Protein AF-A0A7L1SG15-F1 (afdb_monomer_lite)

Structure (mmCIF, N/CA/C/O backbone):
data_AF-A0A7L1SG15-F1
#
_entry.id   AF-A0A7L1SG15-F1
#
loop_
_atom_site.group_PDB
_atom_site.id
_atom_site.type_symbol
_atom_site.label_atom_id
_atom_site.label_alt_id
_atom_site.label_comp_id
_atom_site.label_asym_id
_atom_site.label_entity_id
_atom_site.label_seq_id
_atom_site.pdbx_PDB_ins_code
_atom_site.Cartn_x
_atom_site.Cartn_y
_atom_site.Cartn_z
_atom_site.occupancy
_atom_site.B_iso_or_equiv
_atom_site.auth_seq_id
_atom_site.auth_comp_id
_atom_site.auth_asym_id
_atom_site.auth_atom_id
_atom_site.pdbx_PDB_model_num
ATOM 1 N N . ALA A 1 1 ? 4.003 -1.859 -0.539 1.00 95.12 1 ALA A N 1
ATOM 2 C CA . ALA A 1 1 ? 4.313 -2.321 0.834 1.00 95.12 1 ALA A CA 1
ATOM 3 C C . ALA A 1 1 ? 3.492 -1.570 1.884 1.00 95.12 1 ALA A C 1
ATOM 5 O O . ALA A 1 1 ? 2.631 -2.193 2.490 1.00 95.12 1 ALA A O 1
ATOM 6 N N . ILE A 1 2 ? 3.671 -0.248 2.038 1.00 97.50 2 ILE A N 1
ATOM 7 C CA . ILE A 1 2 ? 2.930 0.575 3.025 1.00 97.50 2 ILE A CA 1
ATOM 8 C C . ILE A 1 2 ? 1.408 0.442 2.865 1.00 97.50 2 ILE A C 1
ATOM 10 O O . ILE A 1 2 ? 0.718 0.195 3.848 1.00 97.50 2 ILE A O 1
ATOM 14 N N . TYR A 1 3 ? 0.892 0.520 1.632 1.00 96.25 3 TYR A N 1
ATOM 15 C CA . TYR A 1 3 ? -0.536 0.324 1.345 1.00 96.25 3 TYR A CA 1
ATOM 16 C C . TYR A 1 3 ? -1.080 -1.002 1.893 1.00 96.25 3 TYR A C 1
ATOM 18 O O . TYR A 1 3 ? -2.031 -1.007 2.672 1.00 96.25 3 TYR A O 1
ATOM 26 N N . LEU A 1 4 ? -0.439 -2.121 1.536 1.00 96.06 4 LEU A N 1
ATOM 27 C CA . LEU A 1 4 ? -0.839 -3.454 1.989 1.00 96.06 4 LEU A CA 1
ATOM 28 C C . LEU A 1 4 ? -0.714 -3.591 3.510 1.00 96.06 4 LEU A C 1
ATOM 30 O O . LEU A 1 4 ? -1.633 -4.099 4.138 1.00 96.06 4 LEU A O 1
ATOM 34 N N . ALA A 1 5 ? 0.351 -3.063 4.124 1.00 96.69 5 ALA A N 1
ATOM 35 C CA . ALA A 1 5 ? 0.502 -3.041 5.581 1.00 96.69 5 ALA A CA 1
ATOM 36 C C . ALA A 1 5 ? -0.634 -2.257 6.263 1.00 96.69 5 ALA A C 1
ATOM 38 O O . ALA A 1 5 ? -1.230 -2.733 7.228 1.00 96.69 5 ALA A O 1
ATOM 39 N N . LYS A 1 6 ? -0.991 -1.083 5.731 1.00 96.25 6 LYS A N 1
ATOM 40 C CA . LYS A 1 6 ? -2.101 -0.262 6.231 1.00 96.25 6 LYS A CA 1
ATOM 41 C C . LYS A 1 6 ? -3.442 -0.980 6.075 1.00 96.25 6 LYS A C 1
ATOM 43 O O . LYS A 1 6 ? -4.231 -1.015 7.020 1.00 96.25 6 LYS A O 1
ATOM 48 N N . LYS A 1 7 ? -3.692 -1.587 4.909 1.00 94.44 7 LYS A N 1
ATOM 49 C CA . LYS A 1 7 ? -4.891 -2.395 4.632 1.00 94.44 7 LYS A CA 1
ATOM 50 C C . LYS A 1 7 ? -4.985 -3.580 5.598 1.00 94.44 7 LYS A C 1
ATOM 52 O O . LYS A 1 7 ? -6.051 -3.800 6.174 1.00 94.44 7 LYS A O 1
ATOM 57 N N . ASN A 1 8 ? -3.862 -4.256 5.843 1.00 93.31 8 ASN A N 1
ATOM 58 C CA . ASN A 1 8 ? -3.742 -5.384 6.763 1.00 93.31 8 ASN A CA 1
ATOM 59 C C . ASN A 1 8 ? -4.101 -4.992 8.208 1.00 93.31 8 ASN A C 1
ATOM 61 O O . ASN A 1 8 ? -4.914 -5.660 8.845 1.00 93.31 8 ASN A O 1
ATOM 65 N N . ILE A 1 9 ? -3.577 -3.857 8.696 1.00 92.50 9 ILE A N 1
ATOM 66 C CA . ILE A 1 9 ? -3.912 -3.294 10.018 1.00 92.50 9 ILE A CA 1
ATOM 67 C C . ILE A 1 9 ? -5.406 -2.955 10.103 1.00 92.50 9 ILE A C 1
ATOM 69 O O . ILE A 1 9 ? -6.085 -3.317 11.064 1.00 92.50 9 ILE A O 1
ATOM 73 N N . LYS A 1 10 ? -5.935 -2.258 9.091 1.00 88.69 10 LYS A N 1
ATOM 74 C CA . LYS A 1 10 ? -7.320 -1.771 9.069 1.00 88.69 10 LYS A CA 1
ATOM 75 C C . LYS A 1 10 ? -8.345 -2.904 9.060 1.00 88.69 10 LYS A C 1
ATOM 77 O O . LYS A 1 10 ? -9.372 -2.794 9.724 1.00 88.69 10 LYS A O 1
ATOM 82 N N . ARG A 1 11 ? -8.086 -3.968 8.294 1.00 85.50 11 ARG A N 1
ATOM 83 C CA . ARG A 1 11 ? -9.008 -5.100 8.114 1.00 85.50 11 ARG A CA 1
ATOM 84 C C . ARG A 1 11 ? -8.625 -6.343 8.923 1.00 85.50 11 ARG A C 1
ATOM 86 O O . ARG A 1 11 ? -9.121 -7.419 8.618 1.00 85.50 11 ARG A O 1
ATOM 93 N N . LYS A 1 12 ? -7.765 -6.204 9.939 1.00 83.62 12 LYS A N 1
ATOM 94 C CA . LYS A 1 12 ? -7.352 -7.293 10.844 1.00 83.62 12 LYS A CA 1
ATOM 95 C C . LYS A 1 12 ? -6.915 -8.576 10.108 1.00 83.62 12 LYS A C 1
ATOM 97 O O . LYS A 1 12 ? -7.367 -9.659 10.459 1.00 83.62 12 LYS A O 1
ATOM 102 N N . GLY A 1 13 ? -6.074 -8.469 9.080 1.00 76.81 13 GLY A N 1
ATOM 103 C CA . GLY A 1 13 ? -5.598 -9.657 8.350 1.00 76.81 13 GLY A CA 1
ATOM 104 C C . GLY A 1 13 ? -6.328 -9.982 7.046 1.00 76.81 13 GLY A C 1
ATOM 105 O O . GLY A 1 13 ? -5.902 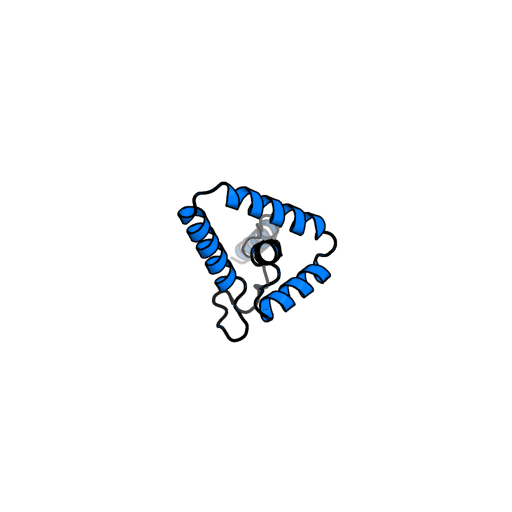-10.881 6.327 1.00 76.81 13 GLY A O 1
ATOM 106 N N . ILE A 1 14 ? -7.415 -9.278 6.708 1.00 85.56 14 ILE A N 1
ATOM 107 C CA . ILE A 1 14 ? -8.185 -9.576 5.491 1.00 85.56 14 ILE A CA 1
ATOM 108 C C . 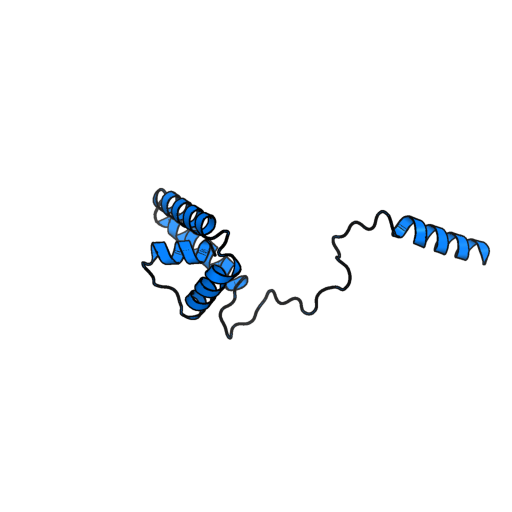ILE A 1 14 ? -7.560 -8.860 4.283 1.00 85.56 14 ILE A C 1
ATOM 110 O O . ILE A 1 14 ? -7.888 -7.707 3.973 1.00 85.56 14 ILE A O 1
ATOM 114 N N . LEU A 1 15 ? -6.658 -9.574 3.615 1.00 90.75 15 LEU A N 1
ATOM 115 C CA . LEU A 1 15 ? -6.123 -9.287 2.283 1.00 90.75 15 LEU A CA 1
ATOM 116 C C . LEU A 1 15 ? -6.643 -10.333 1.287 1.00 90.75 15 LEU A C 1
ATOM 118 O O . LEU A 1 15 ? -6.926 -11.468 1.673 1.00 90.75 15 LEU A O 1
ATOM 122 N N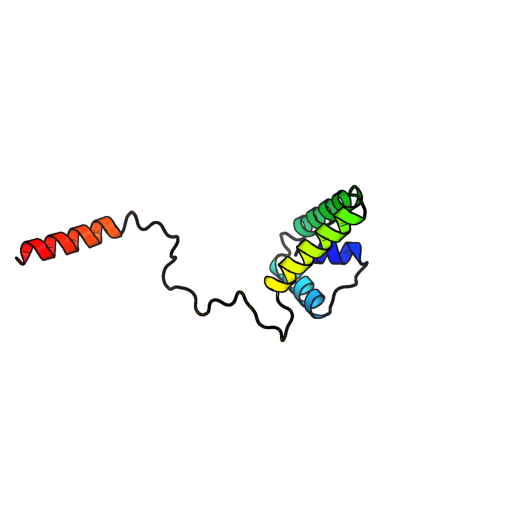 . GLU A 1 16 ? -6.772 -9.946 0.020 1.00 91.38 16 GLU A N 1
ATOM 123 C CA . GLU A 1 16 ? -7.059 -10.881 -1.076 1.00 91.38 16 GLU A CA 1
ATOM 124 C C . GLU A 1 16 ? -5.839 -11.808 -1.285 1.00 91.38 16 GLU A C 1
ATOM 126 O O . GLU A 1 16 ? -4.727 -11.456 -0.890 1.00 91.38 16 GLU A O 1
ATOM 131 N N . GLU A 1 17 ? -6.008 -13.008 -1.853 1.00 91.88 17 GLU A N 1
ATOM 132 C CA . GLU A 1 17 ? -4.928 -14.018 -1.854 1.00 91.88 17 GLU A CA 1
ATOM 133 C C . GLU A 1 17 ? -3.668 -13.530 -2.586 1.00 91.88 17 GLU A C 1
ATOM 135 O O . GLU A 1 17 ? -2.577 -13.529 -2.016 1.00 91.88 17 GLU A O 1
ATOM 140 N N . TYR A 1 18 ? -3.839 -12.948 -3.777 1.00 91.88 18 TYR A N 1
ATOM 141 C CA . TYR A 1 18 ? -2.736 -12.327 -4.516 1.00 91.88 18 TYR A CA 1
ATOM 142 C C . TYR A 1 18 ? -2.086 -11.171 -3.734 1.00 91.88 18 TYR A C 1
ATOM 144 O O . TYR A 1 18 ? -0.888 -10.926 -3.850 1.00 91.88 18 TYR A O 1
ATOM 152 N N . GLU A 1 19 ? -2.839 -10.433 -2.912 1.00 94.12 19 GLU A N 1
ATOM 153 C CA . GLU A 1 19 ? -2.276 -9.362 -2.085 1.00 94.12 19 GLU A CA 1
ATOM 154 C C . GLU A 1 19 ? -1.433 -9.915 -0.935 1.00 94.12 19 GLU A C 1
ATOM 156 O O . GLU A 1 19 ? -0.438 -9.285 -0.569 1.00 94.12 19 GLU A O 1
ATOM 161 N N . LYS A 1 20 ? -1.802 -11.071 -0.366 1.00 93.94 20 LYS A N 1
ATOM 162 C CA . LYS A 1 20 ? -0.998 -11.752 0.661 1.00 93.94 20 LYS A CA 1
ATOM 163 C C . LYS A 1 20 ? 0.332 -12.215 0.086 1.00 93.94 20 LYS A C 1
ATOM 165 O O . LYS A 1 20 ? 1.370 -11.966 0.695 1.00 93.94 20 LYS A O 1
ATOM 170 N N . GLU A 1 21 ? 0.311 -12.826 -1.095 1.00 94.00 21 GLU A N 1
ATOM 171 C CA . GLU A 1 21 ? 1.522 -13.237 -1.808 1.00 94.00 21 GLU A CA 1
ATOM 172 C C . GLU A 1 21 ? 2.445 -12.037 -2.052 1.00 94.00 21 GLU A C 1
ATOM 174 O O . GLU A 1 21 ? 3.612 -12.053 -1.653 1.00 94.00 21 GLU A O 1
ATOM 179 N N . HIS A 1 22 ? 1.905 -10.937 -2.590 1.00 94.50 22 HIS A N 1
ATOM 180 C CA . HIS A 1 22 ? 2.666 -9.703 -2.786 1.00 94.50 22 HIS A CA 1
ATOM 181 C C . HIS A 1 22 ? 3.175 -9.104 -1.470 1.00 94.50 22 HIS A C 1
ATOM 183 O O . HIS A 1 22 ? 4.290 -8.583 -1.422 1.00 94.50 22 HIS A O 1
ATOM 189 N N . TYR A 1 23 ? 2.385 -9.149 -0.396 1.00 95.56 23 TYR A N 1
ATOM 190 C CA . TYR A 1 23 ? 2.794 -8.659 0.918 1.00 95.56 23 TYR A CA 1
ATOM 191 C C . TYR A 1 23 ? 3.982 -9.453 1.469 1.00 95.56 23 TYR A C 1
ATOM 193 O O . TYR A 1 23 ? 4.962 -8.848 1.908 1.00 95.56 23 TYR A O 1
ATOM 201 N N . ASN A 1 24 ? 3.927 -10.783 1.381 1.00 95.31 24 ASN A N 1
ATOM 202 C CA . ASN A 1 24 ? 4.993 -11.682 1.818 1.00 95.31 24 ASN A CA 1
ATOM 203 C C . ASN A 1 24 ? 6.258 -11.509 0.970 1.00 95.31 24 ASN A C 1
ATOM 205 O O . ASN A 1 24 ? 7.349 -11.357 1.521 1.00 95.31 24 ASN A O 1
ATOM 209 N N . MET A 1 25 ? 6.112 -11.431 -0.355 1.00 96.56 25 MET A N 1
ATOM 210 C CA . MET A 1 25 ? 7.216 -11.151 -1.275 1.00 96.56 25 MET A CA 1
ATOM 211 C C . MET A 1 25 ? 7.889 -9.813 -0.945 1.00 96.56 25 MET A C 1
ATOM 213 O O . MET A 1 25 ? 9.115 -9.723 -0.883 1.00 96.56 25 MET A O 1
ATOM 217 N N . LEU A 1 26 ? 7.105 -8.756 -0.709 1.00 96.88 26 LEU A N 1
ATOM 218 C CA . LEU A 1 26 ? 7.638 -7.447 -0.332 1.00 96.88 26 LEU A CA 1
ATOM 219 C C . LEU A 1 26 ? 8.341 -7.497 1.027 1.00 96.88 26 LEU A C 1
ATOM 221 O O . LEU A 1 26 ? 9.412 -6.910 1.160 1.00 96.88 26 LEU A O 1
ATOM 225 N N . ASN A 1 27 ? 7.779 -8.205 2.008 1.00 96.12 27 ASN A N 1
ATOM 226 C CA . ASN A 1 27 ? 8.408 -8.376 3.316 1.00 96.12 27 ASN A CA 1
ATOM 227 C C . ASN A 1 27 ? 9.789 -9.025 3.203 1.00 96.12 27 ASN A C 1
ATOM 229 O O . ASN A 1 27 ? 10.719 -8.579 3.862 1.00 96.12 27 ASN A O 1
ATOM 233 N N . GLN A 1 28 ? 9.943 -10.026 2.336 1.00 97.31 28 GLN A N 1
ATOM 234 C CA . GLN A 1 28 ? 11.235 -10.668 2.089 1.00 97.31 28 GLN A CA 1
ATOM 235 C C . GLN A 1 28 ? 12.189 -9.751 1.306 1.00 97.31 28 GLN A C 1
ATOM 237 O O . GLN A 1 28 ? 13.334 -9.560 1.707 1.00 97.31 28 GLN A O 1
ATOM 242 N N . LYS A 1 29 ? 11.717 -9.126 0.218 1.00 97.56 29 LYS A N 1
ATOM 243 C CA . LYS A 1 29 ? 12.558 -8.346 -0.711 1.00 97.56 29 LYS A CA 1
ATOM 244 C C . LYS A 1 29 ? 13.098 -7.044 -0.116 1.00 97.56 29 LYS A C 1
ATOM 246 O O . LYS A 1 29 ? 14.212 -6.641 -0.435 1.00 97.56 29 LYS A O 1
ATOM 251 N N . ILE A 1 30 ? 12.308 -6.359 0.710 1.00 96.94 30 ILE A N 1
ATOM 252 C CA . ILE A 1 30 ? 12.681 -5.073 1.324 1.00 96.94 30 ILE A CA 1
ATOM 253 C C . ILE A 1 30 ? 12.650 -5.136 2.854 1.00 96.94 30 ILE A C 1
ATOM 255 O O . ILE A 1 30 ? 12.336 -4.142 3.513 1.00 96.94 30 ILE A O 1
ATOM 259 N N . ASN A 1 31 ? 12.991 -6.299 3.420 1.00 97.06 31 ASN A N 1
ATOM 260 C CA . ASN A 1 31 ? 12.923 -6.555 4.860 1.00 97.06 31 ASN A CA 1
ATOM 261 C C . ASN A 1 31 ? 13.697 -5.525 5.697 1.00 97.06 31 ASN A C 1
ATOM 263 O O . ASN A 1 31 ? 13.204 -5.036 6.706 1.00 97.06 31 ASN A O 1
ATOM 267 N N . TYR A 1 32 ? 14.867 -5.108 5.216 1.00 97.81 32 TYR A N 1
ATOM 268 C CA . TYR A 1 32 ? 15.719 -4.104 5.859 1.00 97.81 32 TYR A CA 1
ATOM 269 C C . TYR A 1 32 ? 15.051 -2.727 6.061 1.00 97.81 32 TYR A C 1
ATOM 271 O O . TYR A 1 32 ? 15.537 -1.917 6.844 1.00 97.81 32 TYR A O 1
ATOM 279 N N . LYS A 1 33 ? 13.940 -2.439 5.366 1.00 97.88 33 LYS A N 1
ATOM 280 C CA . LYS A 1 33 ? 13.118 -1.226 5.542 1.00 97.88 33 LYS A CA 1
ATOM 281 C C . LYS A 1 33 ? 11.754 -1.523 6.166 1.00 97.88 33 LYS A C 1
ATOM 283 O O . LYS A 1 33 ? 10.880 -0.654 6.168 1.00 97.88 33 LYS A O 1
ATOM 288 N N . TRP A 1 34 ? 11.522 -2.737 6.659 1.00 97.44 34 TRP A N 1
ATOM 289 C CA . TRP A 1 34 ? 10.186 -3.162 7.062 1.00 97.44 34 TRP A CA 1
ATOM 290 C C . TRP A 1 34 ? 9.658 -2.397 8.274 1.00 97.44 34 TRP A C 1
ATOM 292 O O . TRP A 1 34 ? 8.492 -2.005 8.282 1.00 97.44 34 TRP A O 1
ATOM 302 N N . ASP A 1 35 ? 10.519 -2.064 9.233 1.00 97.69 35 ASP A N 1
ATOM 303 C CA . ASP A 1 35 ? 10.131 -1.229 10.375 1.00 97.69 35 ASP A CA 1
ATOM 304 C C . ASP A 1 35 ? 9.601 0.136 9.928 1.00 97.69 35 ASP A C 1
ATOM 306 O O . ASP A 1 35 ? 8.557 0.589 10.402 1.00 97.69 35 ASP A O 1
ATOM 310 N N . PHE A 1 36 ? 10.249 0.753 8.934 1.00 98.25 36 PHE A N 1
ATOM 311 C CA . PHE A 1 36 ? 9.770 1.991 8.323 1.00 98.25 36 PHE A CA 1
ATOM 312 C C . PHE A 1 36 ? 8.414 1.796 7.630 1.00 98.25 36 PHE A C 1
ATOM 314 O O . PHE A 1 36 ? 7.508 2.612 7.796 1.00 98.25 36 PHE A O 1
ATOM 321 N N . VAL A 1 37 ? 8.231 0.691 6.898 1.00 98.19 37 VAL A N 1
ATOM 322 C CA . VAL A 1 37 ? 6.950 0.351 6.251 1.00 98.19 37 VAL A CA 1
ATOM 323 C C . VAL A 1 37 ? 5.819 0.252 7.280 1.00 98.19 37 VAL A C 1
ATOM 325 O O . VAL A 1 37 ? 4.738 0.805 7.061 1.00 98.19 37 VAL A O 1
ATOM 328 N N . ILE A 1 38 ? 6.057 -0.432 8.402 1.00 97.56 38 ILE A N 1
ATOM 329 C CA . ILE A 1 38 ? 5.072 -0.602 9.475 1.00 97.56 38 ILE A CA 1
ATOM 330 C C . ILE A 1 38 ? 4.808 0.719 10.202 1.00 97.56 38 ILE A C 1
ATOM 332 O O . ILE A 1 38 ? 3.647 1.036 10.477 1.00 97.56 38 ILE A O 1
ATOM 336 N N . MET A 1 39 ? 5.850 1.502 10.488 1.00 98.12 39 MET A N 1
ATOM 337 C CA . MET A 1 39 ? 5.736 2.826 11.104 1.00 98.12 39 MET A CA 1
ATOM 338 C C . MET A 1 39 ? 4.843 3.744 10.261 1.00 98.12 39 MET A C 1
ATOM 340 O O . MET A 1 39 ? 3.837 4.249 10.761 1.00 98.12 39 MET A O 1
ATOM 344 N N . GLN A 1 40 ? 5.134 3.858 8.963 1.00 98.25 40 GLN A N 1
ATOM 345 C CA . GLN A 1 40 ? 4.355 4.670 8.028 1.00 98.25 40 GLN A CA 1
ATOM 346 C C . GLN A 1 40 ? 2.909 4.181 7.887 1.00 98.25 40 GLN A C 1
ATOM 348 O O . GLN A 1 40 ? 1.972 4.981 7.872 1.00 98.25 40 GLN A O 1
ATOM 353 N N . ALA A 1 41 ? 2.688 2.865 7.834 1.00 97.19 41 ALA A N 1
ATOM 354 C CA . ALA A 1 41 ? 1.340 2.306 7.764 1.00 97.19 41 ALA A CA 1
ATOM 355 C C . ALA A 1 41 ? 0.498 2.646 9.007 1.00 97.19 41 ALA A C 1
ATOM 357 O O . ALA A 1 41 ? -0.678 2.999 8.881 1.00 97.19 41 ALA A O 1
ATOM 358 N N . LYS A 1 42 ? 1.096 2.569 10.204 1.00 96.94 42 LYS A N 1
ATOM 359 C CA . LYS A 1 42 ? 0.444 2.938 11.471 1.00 96.94 42 LYS A CA 1
ATOM 360 C C . LYS A 1 42 ? 0.135 4.432 11.532 1.00 96.94 42 LYS A C 1
ATOM 362 O O . LYS A 1 42 ? -0.973 4.799 11.923 1.00 96.94 42 LYS A O 1
ATOM 367 N N . GLU A 1 43 ? 1.080 5.271 11.122 1.00 97.12 43 GLU A N 1
ATOM 368 C CA . GLU A 1 43 ? 0.928 6.726 11.094 1.00 97.12 43 GLU A CA 1
ATOM 369 C C . GLU A 1 43 ? -0.211 7.154 10.159 1.00 97.12 43 GLU A C 1
ATOM 371 O O . GLU A 1 43 ? -1.150 7.826 10.591 1.00 97.12 43 GLU A O 1
ATOM 376 N N . GLN A 1 44 ? -0.219 6.661 8.914 1.00 95.88 44 GLN A N 1
ATOM 377 C CA . GLN A 1 44 ? -1.301 6.935 7.963 1.00 95.88 44 GLN A CA 1
ATOM 378 C C . GLN A 1 44 ? -2.658 6.419 8.455 1.00 95.88 44 GLN A C 1
ATOM 380 O O . GLN A 1 44 ? -3.682 7.077 8.259 1.00 95.88 44 GLN A O 1
ATOM 385 N N . TYR A 1 45 ? -2.688 5.246 9.099 1.00 94.25 45 TYR A N 1
ATOM 386 C CA . TYR A 1 45 ? -3.919 4.711 9.677 1.00 94.25 45 TYR A CA 1
ATOM 387 C C . TYR A 1 45 ? -4.448 5.596 10.812 1.00 94.25 45 TYR A C 1
ATOM 389 O O . TYR A 1 45 ? -5.654 5.833 10.880 1.00 94.25 45 TYR A O 1
ATOM 397 N N . LYS A 1 46 ? -3.567 6.110 11.680 1.00 95.31 46 LYS A N 1
ATOM 398 C CA . LYS A 1 46 ? -3.932 7.033 12.763 1.00 95.31 46 LYS A CA 1
ATOM 399 C C . LYS A 1 46 ? -4.472 8.352 12.204 1.00 95.31 46 LYS A C 1
ATOM 401 O O . LYS A 1 46 ? -5.603 8.701 12.529 1.00 95.31 46 LYS A O 1
ATOM 406 N N . ALA A 1 47 ? -3.745 8.994 11.290 1.00 94.12 47 ALA A N 1
ATOM 407 C CA . ALA A 1 47 ? -4.171 10.239 10.643 1.00 94.12 47 ALA A CA 1
ATOM 408 C C . ALA A 1 47 ? -5.507 10.082 9.890 1.00 94.12 47 ALA A C 1
ATOM 410 O O . ALA A 1 47 ? -6.368 10.959 9.901 1.00 94.12 47 ALA A O 1
ATOM 411 N N . GLY A 1 48 ? -5.738 8.921 9.269 1.00 91.88 48 GLY A N 1
ATOM 412 C CA . GLY A 1 48 ? -7.015 8.612 8.627 1.00 91.88 48 GLY A CA 1
ATOM 413 C C . GLY A 1 48 ? -8.205 8.582 9.595 1.00 91.88 48 GLY A C 1
ATOM 414 O O . GLY A 1 48 ? -9.323 8.898 9.183 1.00 91.88 48 GLY A O 1
ATOM 415 N N . LYS A 1 49 ? -7.995 8.235 10.876 1.00 91.50 49 LYS A N 1
ATOM 416 C CA . LYS A 1 49 ? -9.071 8.194 11.881 1.00 91.50 49 LYS A CA 1
ATOM 417 C C . LYS A 1 49 ? -9.553 9.568 12.327 1.00 91.50 49 LYS A C 1
ATOM 419 O O . LYS A 1 49 ? -10.701 9.662 12.755 1.00 91.50 49 LYS A O 1
ATOM 424 N N . GLU A 1 50 ? -8.717 10.589 12.202 1.00 93.12 50 GLU A N 1
ATOM 425 C CA . GLU A 1 50 ? -9.038 11.971 12.575 1.00 93.12 50 GLU A CA 1
ATOM 426 C C . GLU A 1 50 ? -9.955 12.646 11.538 1.00 93.12 50 GLU A C 1
ATOM 428 O O . GLU A 1 50 ? -10.610 13.642 11.830 1.00 93.12 50 GLU A O 1
ATOM 433 N N . ARG A 1 51 ? -10.072 12.070 10.332 1.00 93.25 51 ARG A N 1
ATOM 434 C CA . ARG A 1 51 ? -10.935 12.579 9.255 1.00 93.25 51 ARG A CA 1
ATOM 435 C C . ARG A 1 51 ? -12.394 12.152 9.401 1.00 93.25 51 ARG A C 1
ATOM 437 O O . ARG A 1 51 ? -12.695 11.064 9.910 1.00 93.25 51 ARG A O 1
ATOM 444 N N . LYS A 1 52 ? -13.299 12.955 8.827 1.00 95.88 52 LYS A N 1
ATOM 445 C CA . LYS A 1 52 ? -14.723 12.618 8.669 1.00 95.88 52 LYS A CA 1
ATOM 446 C C . LYS A 1 52 ? -14.886 11.310 7.886 1.00 95.88 52 LYS A C 1
ATOM 448 O O . LYS A 1 52 ? -14.063 10.955 7.042 1.00 95.88 52 LYS A O 1
ATOM 453 N N . LYS A 1 53 ? -15.971 10.578 8.162 1.00 93.81 53 LYS A N 1
ATOM 454 C CA . LYS A 1 53 ? -16.240 9.260 7.556 1.00 93.81 53 LYS A CA 1
ATOM 455 C C . LYS A 1 53 ? -16.286 9.315 6.024 1.00 93.81 53 LYS A C 1
ATOM 457 O O . LYS A 1 53 ? -15.723 8.430 5.386 1.00 93.81 53 LYS A O 1
ATOM 462 N N . ALA A 1 54 ? -16.929 10.342 5.464 1.00 95.31 54 ALA A N 1
ATOM 463 C CA . ALA A 1 54 ? -17.039 10.532 4.019 1.00 95.31 54 ALA A CA 1
ATOM 464 C C . ALA A 1 54 ? -15.659 10.721 3.369 1.00 95.31 54 ALA A C 1
ATOM 466 O O . ALA A 1 54 ? -15.295 9.950 2.486 1.00 95.31 54 ALA A O 1
ATOM 467 N N . ASP A 1 55 ? -14.855 11.654 3.886 1.00 94.56 55 ASP A N 1
ATOM 468 C CA . ASP A 1 55 ? -13.508 11.935 3.371 1.00 94.56 55 ASP A CA 1
ATOM 469 C C . ASP A 1 55 ? -12.602 10.707 3.453 1.00 94.56 55 ASP A C 1
ATOM 471 O O . ASP A 1 55 ? -11.871 10.387 2.520 1.00 94.56 55 ASP A O 1
ATOM 475 N N . ARG A 1 56 ? -12.675 9.973 4.569 1.00 94.12 56 ARG A N 1
ATOM 476 C CA . ARG A 1 56 ? -11.916 8.734 4.753 1.00 94.12 56 ARG A CA 1
ATOM 477 C C . ARG A 1 56 ? -12.265 7.701 3.686 1.00 94.12 56 ARG A C 1
ATOM 479 O O . ARG A 1 56 ? -11.358 7.130 3.094 1.00 94.12 56 ARG A O 1
ATOM 486 N N . TYR A 1 57 ? -13.557 7.491 3.433 1.00 93.00 57 TYR A N 1
ATOM 487 C CA . TYR A 1 57 ? -14.022 6.555 2.412 1.00 93.00 57 TYR A CA 1
ATOM 488 C C . TYR A 1 57 ? -13.581 6.984 1.008 1.00 93.00 57 TYR A C 1
ATOM 490 O O . TYR A 1 57 ? -13.053 6.161 0.266 1.00 93.00 57 TYR A O 1
ATOM 498 N N . ALA A 1 58 ? -13.716 8.270 0.672 1.00 96.19 58 ALA A N 1
ATOM 499 C CA . ALA A 1 58 ? -13.272 8.805 -0.613 1.00 96.19 58 ALA A CA 1
ATOM 500 C C . ALA A 1 58 ? -11.764 8.587 -0.837 1.00 96.19 58 ALA A C 1
ATOM 502 O O . ALA A 1 58 ? -11.365 8.076 -1.883 1.00 96.19 58 ALA A O 1
ATOM 503 N N . LEU A 1 59 ? -10.934 8.889 0.168 1.00 94.75 59 LEU A N 1
ATOM 504 C CA . LEU A 1 59 ? -9.483 8.680 0.111 1.00 94.75 59 LEU A CA 1
ATOM 505 C C . LEU A 1 59 ? -9.108 7.194 0.006 1.00 94.75 59 LEU A C 1
ATOM 507 O O . LEU A 1 59 ? -8.224 6.837 -0.769 1.00 94.75 59 LEU A O 1
ATOM 511 N N . ASP A 1 60 ? -9.787 6.316 0.751 1.00 92.56 60 ASP A N 1
ATOM 512 C CA . ASP A 1 60 ? -9.575 4.867 0.656 1.00 92.56 60 ASP A CA 1
ATOM 513 C C . ASP A 1 60 ? -9.914 4.335 -0.749 1.00 92.56 60 ASP A C 1
ATOM 515 O O . ASP A 1 60 ? -9.205 3.477 -1.281 1.00 92.56 60 ASP A O 1
ATOM 519 N N . CYS A 1 61 ? -10.998 4.833 -1.352 1.00 94.62 61 CYS A N 1
ATOM 520 C CA . CYS A 1 61 ? -11.406 4.485 -2.712 1.00 94.62 61 CYS A CA 1
ATOM 521 C C . CYS A 1 61 ? -10.396 4.979 -3.748 1.00 94.62 61 CYS A C 1
ATOM 523 O O . CYS A 1 61 ? -10.010 4.208 -4.625 1.00 94.62 61 CYS A O 1
ATOM 525 N N .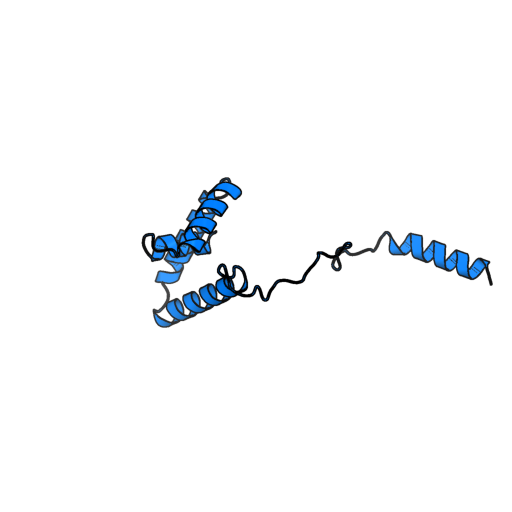 GLN A 1 62 ? -9.933 6.224 -3.624 1.00 96.38 62 GLN A N 1
ATOM 526 C CA . GLN A 1 62 ? -8.918 6.798 -4.505 1.00 96.38 62 GLN A CA 1
ATOM 527 C C . GLN A 1 62 ? -7.616 5.990 -4.457 1.00 96.38 62 GLN A C 1
ATOM 529 O O . GLN A 1 62 ? -7.071 5.615 -5.493 1.00 96.38 62 GLN A O 1
ATOM 534 N N . GLU A 1 63 ? -7.140 5.671 -3.253 1.00 95.31 63 GLU A N 1
ATOM 535 C CA . GLU A 1 63 ? -5.924 4.885 -3.078 1.00 95.31 63 GLU A CA 1
ATOM 536 C C . GLU A 1 63 ? -6.091 3.464 -3.634 1.00 95.31 63 GLU A C 1
ATOM 538 O O . GLU A 1 63 ? -5.204 2.968 -4.328 1.00 95.31 63 GLU A O 1
ATOM 543 N N . ARG A 1 64 ? -7.239 2.811 -3.395 1.00 92.81 64 ARG A N 1
ATOM 544 C CA . ARG A 1 64 ? -7.532 1.495 -3.987 1.00 92.81 64 ARG A CA 1
ATOM 545 C C . ARG A 1 64 ? -7.534 1.554 -5.516 1.00 92.81 64 ARG A C 1
ATOM 547 O O . ARG A 1 64 ? -6.948 0.670 -6.133 1.00 92.81 64 ARG A O 1
ATOM 554 N N . ALA A 1 65 ? -8.154 2.567 -6.119 1.00 93.88 65 ALA A N 1
ATOM 555 C CA . ALA A 1 65 ? -8.190 2.726 -7.572 1.00 93.88 65 ALA A CA 1
ATOM 556 C C . ALA A 1 65 ? -6.782 2.891 -8.165 1.00 93.88 65 ALA A C 1
ATOM 558 O O . ALA A 1 65 ? -6.452 2.231 -9.147 1.00 93.88 65 ALA A O 1
ATOM 559 N N . TYR A 1 66 ? -5.923 3.688 -7.522 1.00 95.56 66 TYR A N 1
ATOM 560 C CA . TYR A 1 66 ? -4.524 3.837 -7.931 1.00 95.56 66 TYR A CA 1
ATOM 561 C C . TYR A 1 66 ? -3.783 2.490 -7.955 1.00 95.56 66 TYR A C 1
ATOM 563 O O . TYR A 1 66 ? -3.119 2.163 -8.942 1.00 95.56 66 TYR A O 1
ATOM 571 N N . TRP A 1 67 ? -3.913 1.685 -6.894 1.00 94.75 67 TRP A N 1
ATOM 572 C CA . TRP A 1 67 ? -3.219 0.397 -6.813 1.00 94.75 67 TRP A CA 1
ATOM 573 C C . TRP A 1 67 ? -3.781 -0.661 -7.759 1.00 94.75 67 TRP A C 1
ATOM 575 O O . TRP A 1 67 ? -3.003 -1.486 -8.219 1.00 94.75 67 TRP A O 1
ATOM 585 N N . LEU A 1 68 ? -5.072 -0.621 -8.098 1.00 92.38 68 LEU A N 1
ATOM 586 C CA . LEU A 1 68 ? -5.646 -1.526 -9.102 1.00 92.38 68 LEU A CA 1
ATOM 587 C C . LEU A 1 68 ? -5.045 -1.313 -10.496 1.00 92.38 68 LEU A C 1
ATOM 589 O O . LEU A 1 68 ? -4.918 -2.279 -11.234 1.00 92.38 68 LEU A O 1
ATOM 593 N N . VAL A 1 69 ? -4.658 -0.080 -10.837 1.00 93.00 69 VAL A N 1
ATOM 594 C CA . VAL A 1 69 ? -3.996 0.233 -12.116 1.00 93.00 69 VAL A CA 1
ATOM 595 C C . VAL A 1 69 ? -2.496 -0.056 -12.057 1.00 93.00 69 VAL A C 1
ATOM 597 O O . VAL A 1 69 ? -1.925 -0.560 -13.010 1.00 93.00 69 VAL A O 1
ATOM 600 N N . ASN A 1 70 ? -1.836 0.265 -10.940 1.00 92.75 70 ASN A N 1
ATOM 601 C CA . ASN A 1 70 ? -0.377 0.132 -10.830 1.00 92.75 70 ASN A CA 1
ATOM 602 C C . ASN A 1 70 ? 0.088 -1.280 -10.451 1.00 92.75 70 ASN A C 1
ATOM 604 O O . ASN A 1 70 ? 1.264 -1.607 -10.604 1.00 92.75 70 ASN A O 1
ATOM 608 N N . ARG A 1 71 ? -0.783 -2.085 -9.843 1.00 91.69 71 ARG A N 1
ATOM 609 C CA . ARG A 1 71 ? -0.521 -3.451 -9.370 1.00 91.69 71 ARG A CA 1
ATOM 610 C C . ARG A 1 71 ? -1.747 -4.304 -9.678 1.00 91.69 71 ARG A C 1
ATOM 612 O O . ARG A 1 71 ? -2.458 -4.756 -8.778 1.00 91.69 71 ARG A O 1
ATOM 619 N N . THR A 1 72 ? -1.994 -4.437 -10.973 1.00 89.56 72 THR A N 1
ATOM 620 C CA . THR A 1 72 ? -3.132 -5.125 -11.576 1.00 89.56 72 THR A CA 1
ATOM 621 C C . THR A 1 72 ? -3.255 -6.553 -11.030 1.00 89.56 72 THR A C 1
ATOM 623 O O . THR A 1 72 ? -2.243 -7.253 -10.928 1.00 89.56 72 THR A O 1
ATOM 626 N N . PRO A 1 73 ? -4.460 -7.007 -10.632 1.00 90.50 73 PRO A N 1
ATOM 627 C CA . PRO A 1 73 ? -4.659 -8.385 -10.200 1.00 90.50 73 PRO A CA 1
ATOM 628 C C . PRO A 1 73 ? -4.280 -9.397 -11.293 1.00 90.50 73 PRO A C 1
ATOM 630 O O . PRO A 1 73 ? -4.411 -9.090 -12.481 1.00 90.50 73 PRO A O 1
ATOM 633 N N . PRO A 1 74 ? -3.871 -10.622 -10.918 1.00 90.44 74 PRO A N 1
ATOM 634 C CA . PRO A 1 74 ? -3.595 -11.680 -11.884 1.00 90.44 74 PRO A CA 1
ATOM 635 C C . PRO A 1 74 ? -4.793 -11.930 -12.813 1.00 90.44 74 PRO A C 1
ATOM 637 O O . PRO A 1 74 ? -5.932 -12.002 -12.354 1.00 90.44 74 PRO A O 1
ATOM 640 N N . GLY A 1 75 ? -4.536 -12.069 -14.116 1.00 89.94 75 GLY A N 1
ATOM 641 C CA . GLY A 1 75 ? -5.571 -12.312 -15.132 1.00 89.94 75 GLY A CA 1
ATOM 642 C C . GLY A 1 75 ? -6.260 -11.056 -15.681 1.00 89.94 75 GLY A C 1
ATOM 643 O O . GLY A 1 75 ? -7.105 -11.173 -16.565 1.00 89.94 75 GLY A O 1
ATOM 644 N N . MET A 1 76 ? -5.895 -9.866 -15.199 1.00 90.50 76 MET A N 1
ATOM 645 C CA . MET A 1 76 ? -6.371 -8.584 -15.726 1.00 90.50 76 MET A CA 1
ATOM 646 C C . MET A 1 76 ? -5.320 -7.950 -16.650 1.00 90.50 76 MET A C 1
ATOM 648 O O . MET A 1 76 ? -4.123 -8.165 -16.467 1.00 90.50 76 MET A O 1
ATOM 652 N N . LEU A 1 77 ? -5.763 -7.153 -17.629 1.00 90.62 77 LEU A N 1
ATOM 653 C CA . LEU A 1 77 ? -4.870 -6.431 -18.543 1.00 90.62 77 LEU A CA 1
ATOM 654 C C . LEU A 1 77 ? -4.034 -5.392 -17.782 1.00 90.62 77 LEU A C 1
ATOM 656 O O . LEU A 1 77 ? -4.597 -4.538 -17.092 1.00 90.62 77 LEU A O 1
ATOM 660 N N . ASP A 1 78 ? -2.712 -5.425 -17.957 1.00 91.88 78 ASP A N 1
ATOM 661 C CA . ASP A 1 78 ? -1.830 -4.372 -17.460 1.00 91.88 78 ASP A CA 1
ATOM 662 C C . ASP A 1 78 ? -1.817 -3.185 -18.432 1.00 91.88 78 ASP A C 1
ATOM 664 O O . ASP A 1 78 ? -1.152 -3.188 -19.463 1.00 91.88 78 ASP A O 1
ATOM 668 N N . VAL A 1 79 ? -2.581 -2.146 -18.096 1.00 91.50 79 VAL A N 1
ATOM 669 C CA . VAL A 1 79 ? -2.692 -0.926 -18.914 1.00 91.50 79 VAL A CA 1
ATOM 670 C C . VAL A 1 79 ? -1.387 -0.117 -18.922 1.00 91.50 79 VAL A C 1
ATOM 672 O O . VAL A 1 79 ? -1.204 0.740 -19.784 1.00 91.50 79 VAL A O 1
ATOM 675 N N . LEU A 1 80 ? -0.481 -0.360 -17.969 1.00 92.81 80 LEU A N 1
ATOM 676 C CA . LEU A 1 80 ? 0.806 0.330 -17.884 1.00 92.81 80 LEU A CA 1
ATOM 677 C C . LEU A 1 80 ? 1.932 -0.416 -18.609 1.00 92.81 80 LEU A C 1
ATOM 679 O O . LEU A 1 80 ? 3.064 0.072 -18.614 1.00 92.81 80 LEU A O 1
ATOM 683 N N . GLU A 1 81 ? 1.649 -1.565 -19.225 1.00 90.38 81 GLU A N 1
ATOM 684 C CA . GLU A 1 81 ? 2.628 -2.297 -20.021 1.00 90.38 81 GLU A CA 1
ATOM 685 C C . GLU A 1 81 ? 3.017 -1.476 -21.262 1.00 90.38 81 GLU A C 1
ATOM 687 O O . GLU A 1 81 ? 2.210 -1.229 -22.157 1.00 90.38 81 GLU A O 1
ATOM 692 N N . TYR A 1 82 ? 4.275 -1.029 -21.315 1.00 91.44 82 TYR A N 1
ATOM 693 C CA . TYR A 1 82 ? 4.807 -0.196 -22.402 1.00 91.44 82 TYR A CA 1
ATOM 694 C C . TYR A 1 82 ? 5.738 -0.965 -23.357 1.00 91.44 82 TYR A C 1
ATOM 696 O O . TYR A 1 82 ? 6.414 -0.363 -24.193 1.00 91.44 82 TYR A O 1
ATOM 704 N N . GLY A 1 83 ? 5.751 -2.297 -23.260 1.00 91.75 83 GLY A N 1
ATOM 705 C CA . GLY A 1 83 ? 6.581 -3.180 -24.073 1.00 91.75 83 GLY A CA 1
ATOM 706 C C . GLY A 1 83 ? 8.038 -3.230 -23.608 1.00 91.75 83 GLY A C 1
ATOM 707 O O . GLY A 1 83 ? 8.328 -3.233 -22.415 1.00 91.75 83 GLY A O 1
ATOM 708 N N . ILE A 1 84 ? 8.962 -3.321 -24.566 1.00 91.81 84 ILE A N 1
ATOM 709 C CA . ILE A 1 84 ? 10.397 -3.470 -24.290 1.00 91.81 84 ILE A CA 1
ATOM 710 C C . ILE A 1 84 ? 10.990 -2.128 -23.843 1.00 91.81 84 ILE A C 1
ATOM 712 O O . ILE A 1 84 ? 10.710 -1.081 -24.434 1.00 91.81 84 ILE A O 1
ATOM 716 N N . ASP A 1 85 ? 11.859 -2.176 -22.831 1.00 92.81 85 ASP A N 1
ATOM 717 C CA . ASP A 1 85 ? 12.611 -1.013 -22.366 1.00 92.81 85 ASP A CA 1
ATOM 718 C C . ASP A 1 85 ? 13.439 -0.375 -23.494 1.00 92.81 85 ASP A C 1
ATOM 720 O O . ASP A 1 85 ? 13.997 -1.039 -24.374 1.00 92.81 85 ASP A O 1
ATOM 724 N N . ARG A 1 86 ? 13.553 0.955 -23.461 1.00 89.50 86 ARG A N 1
ATOM 725 C CA . ARG A 1 86 ? 14.382 1.688 -24.423 1.00 89.50 86 ARG A CA 1
ATOM 726 C C . ARG A 1 86 ? 15.858 1.418 -24.142 1.00 89.50 86 ARG A C 1
ATOM 728 O O . ARG A 1 86 ? 16.305 1.530 -23.008 1.00 89.50 86 ARG A O 1
ATOM 735 N N . VAL A 1 87 ? 16.634 1.174 -25.199 1.00 90.19 87 VAL A N 1
ATOM 736 C CA . VAL A 1 87 ? 18.097 0.974 -25.112 1.00 90.19 87 VAL A CA 1
ATOM 737 C C . VAL A 1 87 ? 18.814 2.193 -24.521 1.00 90.19 87 VAL A C 1
ATOM 739 O O . VAL A 1 87 ? 19.838 2.059 -23.861 1.00 90.19 87 VAL A O 1
ATOM 742 N N . THR A 1 88 ? 18.282 3.393 -24.753 1.00 89.00 88 THR A N 1
ATOM 743 C CA . THR A 1 88 ? 18.812 4.638 -24.191 1.00 89.00 88 THR A CA 1
ATOM 744 C C . THR A 1 88 ? 17.747 5.337 -23.367 1.00 89.00 88 THR A C 1
ATOM 746 O O . THR A 1 88 ? 16.609 5.454 -23.832 1.00 89.00 88 THR A O 1
ATOM 749 N N . ASP A 1 89 ? 18.135 5.868 -22.208 1.00 89.00 89 ASP A N 1
ATOM 750 C CA . ASP A 1 89 ? 17.244 6.659 -21.365 1.00 89.00 89 ASP A CA 1
ATOM 751 C C . ASP A 1 89 ? 16.826 7.947 -22.104 1.00 89.00 89 ASP A C 1
ATOM 753 O O . ASP A 1 89 ? 17.679 8.771 -22.451 1.00 89.00 89 ASP A O 1
ATOM 757 N N . PRO A 1 90 ? 15.525 8.140 -22.392 1.00 88.50 90 PRO A N 1
ATOM 758 C CA . PRO A 1 90 ? 15.041 9.349 -23.050 1.00 88.50 90 PRO A CA 1
ATOM 759 C C . PRO A 1 90 ? 15.152 10.608 -22.180 1.00 88.50 90 PRO A C 1
ATOM 761 O O . PRO A 1 90 ? 15.062 11.708 -22.720 1.00 88.50 90 PRO A O 1
ATOM 764 N N . ASN A 1 91 ? 15.335 10.460 -20.865 1.00 90.06 91 ASN A N 1
ATOM 765 C CA . ASN A 1 91 ? 15.476 11.564 -19.916 1.00 90.06 91 ASN A CA 1
ATOM 766 C C . ASN A 1 91 ? 16.947 11.914 -19.628 1.00 90.06 91 ASN A C 1
ATOM 768 O O . ASN A 1 91 ? 17.218 12.877 -18.908 1.00 90.06 91 ASN A O 1
ATOM 772 N N . GLU A 1 92 ? 17.904 11.162 -20.182 1.00 87.06 92 GLU A N 1
ATOM 773 C CA . GLU A 1 92 ? 19.328 11.426 -19.996 1.00 87.06 92 GLU A CA 1
ATOM 774 C C . GLU A 1 92 ? 19.752 12.695 -20.750 1.00 87.06 92 GLU A C 1
ATOM 776 O O . GLU A 1 92 ? 19.608 12.816 -21.970 1.00 87.06 92 GLU A O 1
ATOM 781 N N . ASN A 1 93 ? 20.338 13.652 -20.028 1.00 80.25 93 ASN A N 1
ATOM 782 C CA . ASN A 1 93 ? 20.840 14.877 -20.634 1.00 80.25 93 ASN A CA 1
ATOM 783 C C . ASN A 1 93 ? 22.216 14.645 -21.290 1.00 80.25 93 ASN A C 1
ATOM 785 O O . ASN A 1 93 ? 23.260 14.724 -20.642 1.00 80.25 93 ASN A O 1
ATOM 789 N N . LYS A 1 94 ? 22.230 14.384 -22.603 1.00 69.06 94 LYS A N 1
ATOM 790 C CA . LYS A 1 94 ? 23.432 14.035 -23.391 1.00 69.06 94 LYS A CA 1
ATOM 791 C C . LYS A 1 94 ? 24.356 15.224 -23.721 1.00 69.06 94 LYS A C 1
ATOM 793 O O . LYS A 1 94 ? 24.902 15.303 -24.822 1.00 69.06 94 LYS A O 1
ATOM 798 N N . VAL A 1 95 ? 24.569 16.156 -22.788 1.00 65.62 95 VAL A N 1
ATOM 799 C CA . VAL A 1 95 ? 25.309 17.416 -23.040 1.00 65.62 95 VAL A CA 1
ATOM 800 C C . VAL A 1 95 ? 26.759 17.178 -23.490 1.00 65.62 95 VAL A C 1
ATOM 802 O O . VAL A 1 95 ? 27.298 17.960 -24.275 1.00 65.62 95 VAL A O 1
ATOM 805 N N . ASN A 1 96 ? 27.385 16.074 -23.067 1.00 56.34 96 ASN A N 1
ATOM 806 C CA . ASN A 1 96 ? 28.821 15.859 -23.278 1.00 56.34 96 ASN A CA 1
ATOM 807 C C . ASN A 1 96 ? 29.171 14.995 -24.507 1.00 56.34 96 ASN A C 1
ATOM 809 O O . ASN A 1 96 ? 30.205 15.234 -25.126 1.00 56.34 96 ASN A O 1
ATOM 813 N N . GLN A 1 97 ? 28.317 14.054 -24.931 1.00 55.19 97 GLN A N 1
ATOM 814 C CA . GLN A 1 97 ? 28.592 13.220 -26.119 1.00 55.19 97 GLN A CA 1
ATOM 815 C C . GLN A 1 97 ? 28.209 13.907 -27.437 1.00 55.19 97 GLN A C 1
ATOM 817 O O . GLN A 1 97 ? 28.912 13.773 -28.440 1.00 55.19 97 GLN A O 1
ATOM 822 N N . VAL A 1 98 ? 27.128 14.693 -27.432 1.00 56.38 98 VAL A N 1
ATOM 823 C CA . VAL A 1 98 ? 26.632 15.394 -28.626 1.00 56.38 98 VAL A CA 1
ATOM 824 C C . VAL A 1 98 ? 27.667 16.408 -29.117 1.00 56.38 98 VAL A C 1
ATOM 826 O O . VAL A 1 98 ? 27.913 16.488 -30.315 1.00 56.38 98 VAL A O 1
ATOM 829 N N . ARG A 1 99 ? 28.361 17.125 -28.220 1.00 54.66 99 ARG A N 1
ATOM 830 C CA . ARG A 1 99 ? 29.364 18.121 -28.629 1.00 54.66 99 ARG A CA 1
ATOM 831 C C . ARG A 1 99 ? 30.524 17.516 -29.417 1.00 54.66 99 ARG A C 1
ATOM 833 O O . ARG A 1 99 ? 30.826 18.041 -30.477 1.00 54.66 99 ARG A O 1
ATOM 840 N N . GLN A 1 100 ? 31.152 16.425 -28.974 1.00 54.47 100 GLN A N 1
ATOM 841 C CA . GLN A 1 100 ? 32.290 15.865 -29.720 1.00 54.47 100 GLN A CA 1
ATOM 842 C C . GLN A 1 100 ? 31.869 15.165 -31.018 1.00 54.47 100 GLN A C 1
ATOM 844 O O . GLN A 1 100 ? 32.506 15.365 -32.055 1.00 54.47 100 GLN A O 1
ATOM 849 N N . VAL A 1 101 ? 30.782 14.385 -30.992 1.00 59.69 101 VAL A N 1
ATOM 850 C CA . VAL A 1 101 ? 30.349 13.610 -32.165 1.00 59.69 101 VAL A CA 1
ATOM 851 C C . VAL A 1 101 ? 29.752 14.515 -33.241 1.00 59.69 101 VAL A C 1
ATOM 853 O O . VAL A 1 101 ? 30.102 14.342 -34.409 1.00 59.69 101 VAL A O 1
ATOM 856 N N . PHE A 1 102 ? 28.935 15.517 -32.881 1.00 57.66 102 PHE A N 1
ATOM 857 C CA . PHE A 1 102 ? 28.420 16.486 -33.856 1.00 57.66 102 PHE A CA 1
ATOM 858 C C . PHE A 1 102 ? 29.511 17.418 -34.371 1.00 57.66 102 PHE A C 1
ATOM 860 O O . PHE A 1 102 ? 29.500 17.728 -35.557 1.00 57.66 102 PHE A O 1
ATOM 867 N N . PHE A 1 103 ? 30.460 17.857 -33.538 1.00 58.00 103 PHE A N 1
ATOM 868 C CA . PHE A 1 103 ? 31.556 18.703 -34.018 1.00 58.00 103 PHE A CA 1
ATOM 869 C C . PHE A 1 103 ? 32.438 17.933 -35.005 1.00 58.00 103 PHE A C 1
ATOM 871 O O . PHE A 1 103 ? 32.720 18.445 -36.081 1.00 58.00 103 PHE A O 1
ATOM 878 N N . SER A 1 104 ? 32.766 16.670 -34.706 1.00 58.75 104 SER A N 1
ATOM 879 C CA . SER A 1 104 ? 33.520 15.794 -35.610 1.00 58.75 104 SER A CA 1
ATOM 880 C C . SER A 1 104 ? 32.749 15.464 -36.898 1.00 58.75 104 SER A C 1
ATOM 882 O O . SER A 1 104 ? 33.283 15.629 -37.993 1.00 58.75 104 SER A O 1
ATOM 884 N N . HIS A 1 105 ? 31.469 15.077 -36.816 1.00 62.88 105 HIS A N 1
ATOM 885 C CA . HIS A 1 105 ? 30.661 14.778 -38.009 1.00 62.88 105 HIS A CA 1
ATOM 886 C C . HIS A 1 105 ? 30.409 16.019 -38.875 1.00 62.88 105 HIS A C 1
ATOM 888 O O . HIS A 1 105 ? 30.520 15.942 -40.097 1.00 62.88 105 HIS A O 1
ATOM 894 N N . ARG A 1 106 ? 30.128 17.179 -38.265 1.00 60.06 106 ARG A N 1
ATOM 895 C CA . ARG A 1 106 ? 29.923 18.444 -38.985 1.00 60.06 106 ARG A CA 1
ATOM 896 C C . ARG A 1 106 ? 31.223 18.948 -39.619 1.00 60.06 106 ARG A C 1
ATOM 898 O O . ARG A 1 106 ? 31.178 19.375 -40.767 1.00 60.06 106 ARG A O 1
ATOM 905 N N . LEU A 1 107 ? 32.378 18.841 -38.947 1.00 59.16 107 LEU A N 1
ATOM 906 C CA . LEU A 1 107 ? 33.679 19.158 -39.560 1.00 59.16 107 LEU A CA 1
ATOM 907 C C . LEU A 1 107 ? 33.998 18.249 -40.750 1.00 59.16 107 LEU A C 1
ATOM 909 O O . LEU A 1 107 ? 34.496 18.727 -41.766 1.00 59.16 107 LEU A O 1
ATOM 913 N N . ASN A 1 108 ? 33.720 16.950 -40.636 1.00 62.47 108 ASN A N 1
ATOM 914 C CA . ASN A 1 108 ? 33.982 15.997 -41.715 1.00 62.47 108 ASN A CA 1
ATOM 915 C C . ASN A 1 108 ? 33.062 16.209 -42.928 1.00 62.47 108 ASN A C 1
ATOM 917 O O . ASN A 1 108 ? 33.506 16.010 -44.055 1.00 62.47 108 ASN A O 1
ATOM 921 N N . LEU A 1 109 ? 31.818 16.651 -42.718 1.00 61.25 109 LEU A N 1
ATOM 922 C CA . LEU A 1 109 ? 30.919 17.069 -43.800 1.00 61.25 109 LEU A CA 1
ATOM 923 C C . LEU A 1 109 ? 31.425 18.334 -44.511 1.00 61.25 109 LEU A C 1
ATOM 925 O O . LEU A 1 109 ? 31.444 18.362 -45.734 1.00 61.25 109 LEU A O 1
ATOM 929 N N . PHE A 1 110 ? 31.901 19.339 -43.769 1.00 57.69 110 PHE A N 1
ATOM 930 C CA . PHE A 1 110 ? 32.470 20.561 -44.358 1.00 57.69 110 PHE A CA 1
ATOM 931 C C . PHE A 1 110 ? 33.804 20.338 -45.083 1.00 57.69 110 PHE A C 1
ATOM 933 O O . PHE A 1 110 ? 34.088 21.041 -46.039 1.00 57.69 110 PHE A O 1
ATOM 940 N N . ARG A 1 111 ? 34.627 19.371 -44.659 1.00 57.72 111 ARG A N 1
ATOM 941 C CA . ARG A 1 111 ? 35.885 19.015 -45.349 1.00 57.72 111 ARG A CA 1
ATOM 942 C C . ARG A 1 111 ? 35.688 18.224 -46.647 1.00 57.72 111 ARG A C 1
ATOM 944 O O . ARG A 1 111 ? 36.660 18.014 -47.364 1.00 57.72 111 ARG A O 1
ATOM 951 N N . ARG A 1 112 ? 34.480 17.712 -46.898 1.00 59.44 112 ARG A N 1
ATOM 952 C CA . ARG A 1 112 ? 34.144 16.884 -48.068 1.00 59.44 112 ARG A CA 1
ATOM 953 C C . ARG A 1 112 ? 33.349 17.635 -49.148 1.00 59.44 112 ARG A C 1
ATOM 955 O O . ARG A 1 112 ? 33.043 17.014 -50.162 1.00 59.44 112 ARG A O 1
ATOM 962 N N . ALA A 1 113 ? 33.008 18.906 -48.924 1.00 53.00 113 ALA A N 1
ATOM 963 C CA . ALA A 1 113 ? 32.413 19.81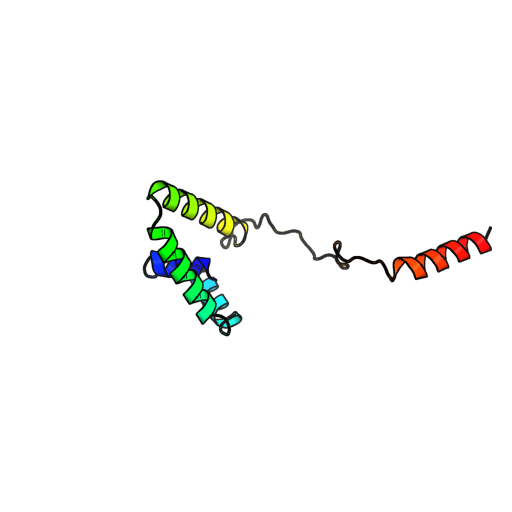8 -49.907 1.00 53.00 113 ALA A CA 1
ATOM 964 C C . ALA A 1 113 ? 33.500 20.720 -50.503 1.00 53.00 113 ALA A C 1
ATOM 966 O O . ALA A 1 113 ? 33.384 21.043 -51.703 1.00 53.00 113 ALA A O 1
#

Radius of gyration: 23.84 Å; chains: 1; bounding box: 53×35×63 Å

Foldseek 3Di:
DLLLLLVCVVVVRDDDPVSVVVVVVCCVVPVVCVVVSNVSSVVVNVVLVVDDPVVSVVVNVVVVVVCCQVVPDPPDDNPPCPDDDDPDDPPDDPPPVCVVVVVVVVVVVVVVD

Sequence (113 aa):
AIYLAKKNIKRKGILEEYEKEHYNMLNQKINYKWDFVIMQAKEQYKAGKERKKADRYALDCQERAYWLVNRTPPGMLDVLEYGIDRVTDPNENKVNQVRQVFFSHRLNLFRRA

Secondary structure (DSSP, 8-state):
-HHHHHHHHHTTT---HHHHHHHHHHHHHTGGGHHHHHHHHHHHHHHHHHS-HHHHHHHHHHHHHHHHHHSPPTTS--TT---SPPSS-TT---HHHHHHHHHHHHHHHHTT-

InterPro domains:
  IPR040759 Regulator of G-protein signalling, DHEX domain [PF18148] (1-84)
  IPR047016 Regulator of G protein signaling 6/7/9/11 [PTHR45746] (1-98)
  IPR047017 Regulator of G-protein s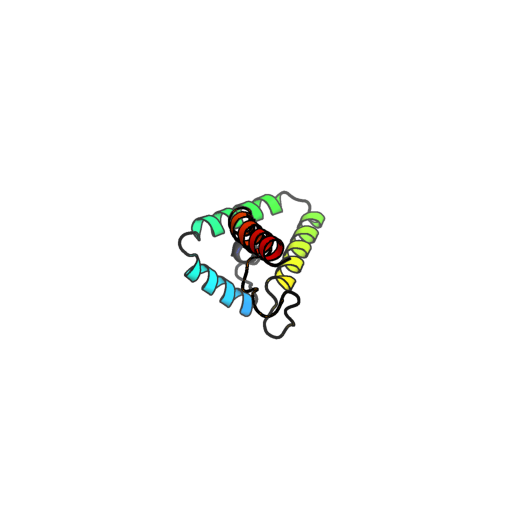ignalling 6/7/9/11, DHEX domain superfamily [G3DSA:1.10.1240.60] (1-90)

pLDDT: mean 87.2, std 13.64, range [53.0, 98.25]

Organism: Aramus guarauna (NCBI:txid54356)